Protein AF-A0A920SLG3-F1 (afdb_monomer_lite)

pLDDT: mean 76.5, std 18.5, range [33.59, 95.56]

Foldseek 3Di:
DDDDPPPDDDPDFFQWDKDLFDLQQPDQDPPADADQPDAGDPSRGRMAFAQGNVRGSGGDDDDDDAPDKDKDKDKDFDFPDRDNDDHHHDPVRVCVVRPPGGPDMDIDIDIDHDYDPPPPDDDDDDDDDDDDD

Radius of gyration: 21.57 Å; chains: 1; bounding box: 38×53×69 Å

Structure (mmCIF, N/CA/C/O backbone):
data_AF-A0A920SLG3-F1
#
_entry.id   AF-A0A920SLG3-F1
#
loop_
_atom_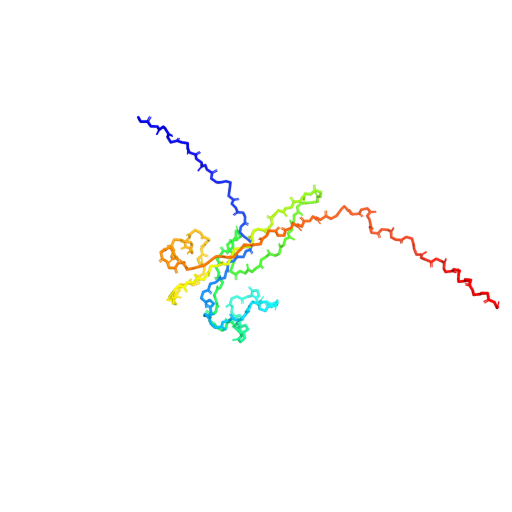site.group_PDB
_atom_site.id
_atom_site.type_symbol
_atom_site.label_atom_id
_atom_site.label_alt_id
_atom_site.label_comp_id
_atom_site.label_asym_id
_atom_site.label_entity_id
_atom_site.label_seq_id
_atom_site.pdbx_PDB_ins_code
_atom_site.Cartn_x
_atom_site.Cartn_y
_atom_site.Cartn_z
_atom_site.occupancy
_atom_site.B_iso_or_equiv
_atom_site.auth_seq_id
_atom_site.auth_comp_id
_atom_site.auth_asym_id
_atom_site.auth_atom_id
_atom_site.pdbx_PDB_model_num
ATOM 1 N N . MET A 1 1 ? 8.190 -38.458 8.868 1.00 38.50 1 MET A N 1
ATOM 2 C CA . MET A 1 1 ? 8.705 -37.079 8.743 1.00 38.50 1 MET A CA 1
ATOM 3 C C . MET A 1 1 ? 8.639 -36.660 7.278 1.00 38.50 1 MET A C 1
ATOM 5 O O . MET A 1 1 ? 9.441 -37.180 6.510 1.00 38.50 1 MET A O 1
ATOM 9 N N . PRO A 1 2 ? 7.689 -35.825 6.829 1.00 42.72 2 PRO A N 1
ATOM 10 C CA . PRO A 1 2 ? 7.715 -35.308 5.463 1.00 42.72 2 PRO A CA 1
ATOM 11 C C . PRO A 1 2 ? 8.567 -34.033 5.395 1.00 42.72 2 PRO A C 1
ATOM 13 O O . PRO A 1 2 ? 8.419 -33.135 6.219 1.00 42.72 2 PRO A O 1
ATOM 16 N N . GLY A 1 3 ? 9.491 -34.005 4.431 1.00 40.38 3 GLY A N 1
ATOM 17 C CA . GLY A 1 3 ? 10.546 -33.005 4.285 1.00 40.38 3 GLY A CA 1
ATOM 18 C C . GLY A 1 3 ? 10.077 -31.609 3.874 1.00 40.38 3 GLY A C 1
ATOM 19 O O . GLY A 1 3 ? 9.128 -31.435 3.106 1.00 40.38 3 GLY A O 1
ATOM 20 N N . SER A 1 4 ? 10.806 -30.612 4.373 1.00 45.12 4 SER A N 1
ATOM 21 C CA . SER A 1 4 ? 10.656 -29.200 4.045 1.00 45.12 4 SER A CA 1
ATOM 22 C C . SER A 1 4 ? 11.070 -28.937 2.595 1.00 45.12 4 SER A C 1
ATOM 24 O O . SER A 1 4 ? 12.247 -28.818 2.254 1.00 45.12 4 SER 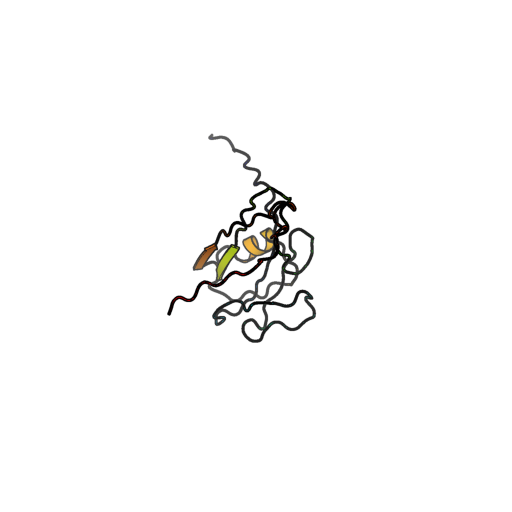A O 1
ATOM 26 N N . ARG A 1 5 ? 10.082 -28.793 1.707 1.00 41.91 5 ARG A N 1
ATOM 27 C CA . ARG A 1 5 ? 10.286 -28.041 0.467 1.00 41.91 5 ARG A CA 1
ATOM 28 C C . ARG A 1 5 ? 10.478 -26.577 0.862 1.00 41.91 5 ARG A C 1
ATOM 30 O O . ARG A 1 5 ? 9.518 -25.882 1.166 1.00 41.91 5 ARG A O 1
ATOM 37 N N . SER A 1 6 ? 11.735 -26.144 0.893 1.00 45.38 6 SER A N 1
ATOM 38 C CA . SER A 1 6 ? 12.139 -24.738 0.928 1.00 45.38 6 SER A CA 1
ATOM 39 C C . SER A 1 6 ? 11.623 -24.050 -0.341 1.00 45.38 6 SER A C 1
ATOM 41 O O . SER A 1 6 ? 12.302 -23.981 -1.364 1.00 45.38 6 SER A O 1
ATOM 43 N N . TRP A 1 7 ? 10.361 -23.624 -0.309 1.00 37.34 7 TRP A N 1
ATOM 44 C CA . TRP A 1 7 ? 9.814 -22.662 -1.253 1.00 37.34 7 TRP A CA 1
ATOM 45 C C . TRP A 1 7 ? 10.460 -21.319 -0.925 1.00 37.34 7 TRP A C 1
ATOM 47 O O . TRP A 1 7 ? 10.123 -20.693 0.077 1.00 37.34 7 TRP A O 1
ATOM 57 N N . LYS A 1 8 ? 11.431 -20.894 -1.735 1.00 35.78 8 LYS A N 1
ATOM 58 C CA . LYS A 1 8 ? 11.857 -19.495 -1.744 1.00 35.78 8 LYS A CA 1
ATOM 59 C C . LYS A 1 8 ? 10.928 -18.765 -2.713 1.00 35.78 8 LYS A C 1
ATOM 61 O O . LYS A 1 8 ? 11.073 -18.990 -3.915 1.00 35.78 8 LYS A O 1
ATOM 66 N N . PRO A 1 9 ? 9.972 -17.945 -2.245 1.00 51.47 9 PRO A N 1
ATOM 67 C CA . PRO A 1 9 ? 9.198 -17.122 -3.157 1.00 51.47 9 PRO A CA 1
ATOM 68 C C . PRO A 1 9 ? 10.172 -16.244 -3.945 1.00 51.47 9 PRO A C 1
ATOM 70 O O . PRO A 1 9 ? 11.064 -15.623 -3.363 1.00 51.47 9 PRO A O 1
ATOM 73 N N . THR A 1 10 ? 10.039 -16.224 -5.271 1.00 52.94 10 THR A N 1
ATOM 74 C CA . THR A 1 10 ? 10.716 -15.225 -6.104 1.00 52.94 10 THR A CA 1
ATOM 75 C C . THR A 1 10 ? 10.420 -13.844 -5.524 1.00 52.94 10 THR A C 1
ATOM 77 O O . THR A 1 10 ? 9.252 -13.586 -5.219 1.00 52.94 10 THR A O 1
ATOM 80 N N . PRO A 1 11 ? 11.432 -12.976 -5.333 1.00 63.19 11 PRO A N 1
ATOM 81 C CA . PRO A 1 11 ? 11.211 -11.656 -4.764 1.00 63.19 11 PRO A CA 1
ATOM 82 C C . PRO A 1 11 ? 10.194 -10.918 -5.633 1.00 63.19 11 PRO A C 1
ATOM 84 O O . PRO A 1 11 ? 10.452 -10.608 -6.796 1.00 63.19 11 PRO A O 1
ATOM 87 N N . VAL A 1 12 ? 8.999 -10.722 -5.080 1.00 73.75 12 VAL A N 1
ATOM 88 C CA . VAL A 1 12 ? 7.906 -10.040 -5.766 1.00 73.75 12 VAL A CA 1
ATOM 89 C C . VAL A 1 12 ? 8.290 -8.571 -5.826 1.00 73.75 12 VAL A C 1
ATOM 91 O O . VAL A 1 12 ? 8.556 -7.963 -4.789 1.00 73.75 12 VAL A O 1
ATOM 94 N N . TRP A 1 13 ? 8.365 -8.001 -7.026 1.00 82.50 13 TRP A N 1
ATOM 95 C CA . TRP A 1 13 ? 8.709 -6.592 -7.151 1.00 82.50 13 TRP A CA 1
ATOM 96 C C . TRP A 1 13 ? 7.507 -5.734 -6.758 1.00 82.50 13 TRP A C 1
ATOM 98 O O . TRP A 1 13 ? 6.473 -5.749 -7.426 1.00 82.50 13 TRP A O 1
ATOM 108 N N . VAL A 1 14 ? 7.622 -5.012 -5.644 1.00 88.06 14 VAL A N 1
ATOM 109 C CA . VAL A 1 14 ? 6.511 -4.232 -5.095 1.00 88.06 14 VAL A CA 1
ATOM 110 C C . VAL A 1 14 ? 6.472 -2.859 -5.755 1.00 88.06 14 VAL A C 1
ATOM 112 O O . VAL A 1 14 ? 7.397 -2.065 -5.601 1.00 88.06 14 VAL A O 1
ATOM 115 N N . HIS A 1 15 ? 5.392 -2.581 -6.485 1.00 87.00 15 HIS A N 1
ATOM 116 C CA . HIS A 1 15 ? 5.177 -1.306 -7.178 1.00 87.00 15 HIS A CA 1
ATOM 117 C C . HIS A 1 15 ? 4.496 -0.245 -6.312 1.00 87.00 15 HIS A C 1
ATOM 119 O O . HIS A 1 15 ? 4.702 0.951 -6.522 1.00 87.00 15 HIS A O 1
ATOM 125 N N . TRP A 1 16 ? 3.683 -0.679 -5.352 1.00 88.88 16 TRP A N 1
ATOM 126 C CA . TRP A 1 16 ? 2.943 0.205 -4.469 1.00 88.88 16 TRP A CA 1
ATOM 127 C C . TRP A 1 16 ? 2.618 -0.478 -3.155 1.00 88.88 16 TRP A C 1
ATOM 129 O O . TRP A 1 16 ? 2.313 -1.671 -3.139 1.00 88.88 16 TRP A O 1
ATOM 139 N N . ILE A 1 17 ? 2.619 0.309 -2.088 1.00 91.88 17 ILE A N 1
ATOM 140 C CA . ILE A 1 17 ? 2.039 -0.048 -0.805 1.00 91.88 17 ILE A CA 1
ATOM 141 C C . ILE A 1 17 ? 1.319 1.196 -0.291 1.00 91.88 17 ILE A C 1
ATOM 143 O O . ILE A 1 17 ? 1.896 2.286 -0.265 1.00 91.88 17 ILE A O 1
ATOM 147 N N . ILE A 1 18 ? 0.067 1.025 0.112 1.00 91.94 18 ILE A N 1
ATOM 148 C CA . ILE A 1 18 ? -0.730 2.053 0.771 1.00 91.94 18 ILE A CA 1
ATOM 149 C C . ILE A 1 18 ? -1.609 1.380 1.829 1.00 91.94 18 ILE A C 1
ATOM 151 O O . ILE A 1 18 ? -2.154 0.304 1.587 1.00 91.94 18 ILE A O 1
ATOM 155 N N . TYR A 1 19 ? -1.686 1.973 3.015 1.00 92.88 19 TYR A N 1
ATOM 156 C CA . TYR A 1 19 ? -2.435 1.463 4.170 1.00 92.88 19 TYR A CA 1
ATOM 157 C C . TYR A 1 19 ? -2.994 2.624 4.998 1.00 92.88 19 TYR A C 1
ATOM 159 O O . TYR A 1 19 ? -2.894 3.775 4.580 1.00 92.88 19 TYR A O 1
ATOM 167 N N . ASN A 1 20 ? -3.637 2.324 6.132 1.00 92.94 20 ASN A N 1
ATOM 168 C CA . ASN A 1 20 ? -4.420 3.278 6.933 1.00 92.94 20 ASN A CA 1
ATOM 169 C C . ASN A 1 20 ? -5.525 3.976 6.112 1.00 92.94 20 ASN A C 1
ATOM 171 O O . ASN A 1 20 ? -5.901 5.113 6.381 1.00 92.94 20 ASN A O 1
ATOM 175 N N . ILE A 1 21 ? -6.042 3.297 5.081 1.00 92.00 21 ILE A N 1
ATOM 176 C CA . ILE A 1 21 ? -7.173 3.796 4.297 1.00 92.00 21 ILE A CA 1
ATOM 177 C C . ILE A 1 21 ? -8.427 3.709 5.184 1.00 92.00 21 ILE A C 1
ATOM 179 O O . ILE A 1 21 ? -8.707 2.625 5.703 1.00 92.00 21 ILE A O 1
ATOM 183 N N . PRO A 1 22 ? -9.194 4.802 5.351 1.00 90.75 22 PRO A N 1
ATOM 184 C CA . PRO A 1 22 ? -10.423 4.786 6.137 1.00 90.75 22 PRO A CA 1
ATOM 185 C C . PRO A 1 22 ? -11.408 3.716 5.653 1.00 90.75 22 PRO A C 1
ATOM 187 O O . PRO A 1 22 ? -11.641 3.574 4.454 1.00 90.75 22 PRO A O 1
ATOM 190 N N . GLY A 1 23 ? -12.057 3.001 6.576 1.00 87.94 23 GLY A N 1
ATOM 191 C CA . GLY A 1 23 ? -13.021 1.946 6.224 1.00 87.94 23 GLY A CA 1
ATOM 192 C C . GLY A 1 23 ? -14.280 2.446 5.500 1.00 87.94 23 GLY A C 1
ATOM 193 O O . GLY A 1 23 ? -15.014 1.655 4.914 1.00 87.94 23 GLY A O 1
ATOM 194 N N . ASN A 1 24 ? -14.535 3.758 5.522 1.00 88.25 24 ASN A N 1
ATOM 195 C CA . ASN A 1 24 ? -15.608 4.409 4.770 1.00 88.25 24 ASN A CA 1
ATOM 196 C C . ASN A 1 24 ? -15.174 4.890 3.370 1.00 88.25 24 ASN A C 1
ATOM 198 O O . ASN A 1 24 ? -15.998 5.462 2.652 1.00 88.25 24 ASN A O 1
ATOM 202 N N . ALA A 1 25 ? -13.911 4.684 2.979 1.00 87.88 25 ALA A N 1
ATOM 203 C CA . ALA A 1 25 ? -13.443 4.990 1.638 1.00 87.88 25 ALA A CA 1
ATOM 204 C C . ALA A 1 25 ? -14.171 4.099 0.622 1.00 87.88 25 ALA A C 1
ATOM 206 O O . ALA A 1 25 ? -14.242 2.880 0.763 1.00 87.88 25 ALA A O 1
ATOM 207 N N . THR A 1 26 ? -14.718 4.713 -0.424 1.00 84.06 26 THR A N 1
ATOM 208 C CA . THR A 1 26 ? -15.465 4.004 -1.479 1.00 84.06 26 THR A CA 1
ATOM 209 C C . THR A 1 26 ? -14.585 3.604 -2.663 1.00 84.06 26 THR A C 1
ATOM 211 O O . THR A 1 26 ? -15.042 2.918 -3.575 1.00 84.06 26 THR A O 1
ATOM 214 N N . GLY A 1 27 ? -13.316 4.007 -2.645 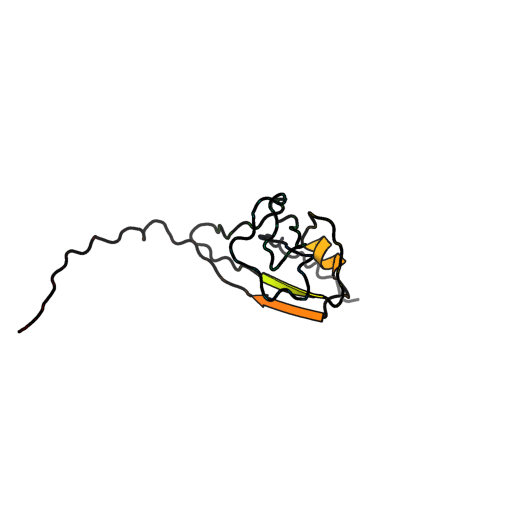1.00 84.44 27 GLY A N 1
ATOM 215 C CA . GLY A 1 27 ? -12.334 3.703 -3.671 1.00 84.44 27 GLY A CA 1
ATOM 216 C C . GLY A 1 27 ? -11.028 4.454 -3.441 1.00 84.44 27 GLY A C 1
ATOM 217 O O . GLY A 1 27 ? -10.912 5.267 -2.523 1.00 84.44 27 GLY A O 1
ATOM 218 N N . LEU A 1 28 ? -10.051 4.175 -4.301 1.00 85.19 28 LEU A N 1
ATOM 219 C CA . LEU A 1 28 ? -8.812 4.938 -4.388 1.00 85.19 28 LEU A CA 1
ATOM 220 C C . LEU A 1 28 ? -8.924 5.898 -5.578 1.00 85.19 28 LEU A C 1
ATOM 222 O O . LEU A 1 28 ? -9.120 5.422 -6.699 1.00 85.19 28 LEU A O 1
ATOM 226 N N . PRO A 1 29 ? -8.833 7.221 -5.365 1.00 85.06 29 PRO A N 1
ATOM 227 C CA . PRO A 1 29 ? -8.830 8.172 -6.466 1.00 85.06 29 PRO A CA 1
ATOM 228 C C . PRO A 1 29 ? -7.582 7.990 -7.337 1.00 85.06 29 PRO A C 1
ATOM 230 O O . PRO A 1 29 ? -6.531 7.541 -6.875 1.00 85.06 29 PRO A O 1
ATOM 233 N N . GLU A 1 30 ? -7.695 8.351 -8.611 1.00 82.56 30 GLU A N 1
ATOM 234 C CA . GLU A 1 30 ? -6.541 8.410 -9.505 1.00 82.56 30 GLU A CA 1
ATOM 235 C C . GLU A 1 30 ? -5.597 9.552 -9.101 1.00 82.56 30 GLU A C 1
ATOM 237 O O . GLU A 1 30 ? -6.016 10.550 -8.515 1.00 82.56 30 GLU A O 1
ATOM 242 N N . GLY A 1 31 ? -4.310 9.422 -9.440 1.00 80.94 31 GLY A N 1
ATOM 243 C CA . GLY A 1 31 ? -3.340 10.502 -9.237 1.00 80.94 31 GLY A CA 1
ATOM 244 C C . GLY A 1 31 ? -3.004 10.791 -7.773 1.00 80.94 31 GLY A C 1
ATOM 245 O O . GLY A 1 31 ? -2.743 11.943 -7.433 1.00 80.94 31 GLY A O 1
ATOM 246 N N . ILE A 1 32 ? -3.002 9.766 -6.912 1.00 83.81 32 ILE A N 1
ATOM 247 C CA . ILE A 1 32 ? -2.523 9.903 -5.529 1.00 83.81 32 ILE A CA 1
ATOM 248 C C . ILE A 1 32 ? -1.102 10.497 -5.542 1.00 83.81 32 ILE A C 1
ATOM 250 O O . ILE A 1 32 ? -0.277 10.038 -6.342 1.00 83.81 32 ILE A O 1
ATOM 254 N N . PRO A 1 33 ? -0.819 11.510 -4.699 1.00 77.75 33 PRO A N 1
ATOM 255 C CA . PRO A 1 33 ? 0.464 12.201 -4.703 1.00 77.75 33 PRO A CA 1
ATOM 256 C C . PRO A 1 33 ? 1.662 11.258 -4.565 1.00 77.75 33 PRO A C 1
ATOM 258 O O . PRO A 1 33 ? 1.612 10.258 -3.852 1.00 77.75 33 PRO A O 1
ATOM 261 N N . PHE A 1 34 ? 2.753 11.589 -5.258 1.00 74.25 34 PHE A N 1
ATOM 262 C CA . PHE A 1 34 ? 3.996 10.817 -5.189 1.00 74.25 34 PHE A CA 1
ATOM 263 C C . PHE A 1 34 ? 4.823 11.154 -3.950 1.00 74.25 34 PHE A C 1
ATOM 265 O O . PHE A 1 34 ? 5.503 10.282 -3.415 1.00 74.25 34 PHE A O 1
ATOM 272 N N . GLU A 1 35 ? 4.788 12.410 -3.509 1.00 70.81 35 GLU A N 1
ATOM 273 C CA . GLU A 1 35 ? 5.533 12.853 -2.340 1.00 70.81 35 GLU A CA 1
ATOM 274 C C . GLU A 1 35 ? 4.721 12.568 -1.080 1.00 70.81 35 GLU A C 1
ATOM 276 O O . GLU A 1 35 ? 3.575 12.996 -0.951 1.00 70.81 35 GLU A O 1
ATOM 281 N N . SER A 1 36 ? 5.324 11.892 -0.102 1.00 68.12 36 SER A N 1
ATOM 282 C CA . SER A 1 36 ? 4.655 11.595 1.172 1.00 68.12 36 SER A CA 1
ATOM 283 C C . SER A 1 36 ? 4.309 12.848 1.986 1.00 68.12 36 SER A C 1
ATOM 285 O O . SER A 1 36 ? 3.582 12.758 2.971 1.00 68.12 36 SER A O 1
ATOM 287 N N . THR A 1 37 ? 4.884 14.000 1.630 1.00 73.00 37 THR A N 1
ATOM 288 C CA . THR A 1 37 ? 4.604 15.302 2.249 1.00 73.00 37 THR A CA 1
ATOM 289 C C . THR A 1 37 ? 3.355 15.973 1.692 1.00 73.00 37 THR A C 1
ATOM 291 O O . THR A 1 37 ? 2.823 16.874 2.340 1.00 73.00 37 THR A O 1
ATOM 294 N N . ASP A 1 38 ? 2.902 15.569 0.506 1.00 80.06 38 ASP A N 1
ATOM 295 C CA . ASP A 1 38 ? 1.694 16.120 -0.089 1.00 80.06 38 ASP A CA 1
ATOM 296 C C . ASP A 1 38 ? 0.457 15.529 0.602 1.00 80.06 38 ASP A C 1
ATOM 298 O O . ASP A 1 38 ? 0.425 14.339 0.934 1.00 80.06 38 ASP A O 1
ATOM 302 N N . PRO A 1 39 ? -0.585 16.342 0.844 1.00 81.81 39 PRO A N 1
ATOM 303 C CA . PRO A 1 39 ? -1.782 15.862 1.513 1.00 81.81 39 PRO A CA 1
ATOM 304 C C . PRO A 1 39 ? -2.495 14.812 0.657 1.00 81.81 39 PRO A C 1
ATOM 306 O O . PRO A 1 39 ? -2.719 15.009 -0.539 1.00 81.81 39 PRO A O 1
ATOM 309 N N . MET A 1 40 ? -2.909 13.715 1.295 1.00 87.12 40 MET A N 1
ATOM 310 C CA . MET A 1 40 ? -3.743 12.710 0.643 1.00 87.12 40 MET A CA 1
ATOM 311 C C . MET A 1 40 ? -5.090 13.304 0.193 1.00 87.12 40 MET A C 1
ATOM 313 O O . MET A 1 40 ? -5.614 14.213 0.849 1.00 87.12 40 MET A O 1
ATOM 317 N N . PRO A 1 41 ? -5.685 12.775 -0.891 1.00 86.44 41 PRO A N 1
ATOM 318 C CA . PRO A 1 41 ? -7.039 13.121 -1.303 1.00 86.44 41 PRO A CA 1
ATOM 319 C C . PRO A 1 41 ? -8.048 12.951 -0.166 1.00 86.44 41 PRO A C 1
ATOM 321 O O . PRO A 1 41 ? -7.905 12.077 0.694 1.00 86.44 41 PRO A O 1
ATOM 324 N N . ARG A 1 42 ? -9.101 13.773 -0.179 1.00 86.25 42 ARG A N 1
ATOM 325 C CA . ARG A 1 42 ? -10.082 13.845 0.913 1.00 86.25 42 ARG A CA 1
ATOM 326 C C . ARG A 1 42 ? -10.723 12.486 1.205 1.00 86.25 42 ARG A C 1
ATOM 328 O O . ARG A 1 42 ? -10.966 12.163 2.366 1.00 86.25 42 ARG A O 1
ATOM 335 N N . GLU A 1 43 ? -10.963 11.704 0.163 1.00 86.06 43 GLU A N 1
ATOM 336 C CA . GLU A 1 43 ? -11.581 10.377 0.170 1.00 86.06 43 GLU A CA 1
ATOM 337 C C . GLU A 1 43 ? -10.767 9.343 0.954 1.00 86.06 43 GLU A C 1
ATOM 339 O O . GLU A 1 43 ? -11.330 8.375 1.457 1.00 86.06 43 GLU A O 1
ATOM 344 N N . ILE A 1 44 ? -9.455 9.561 1.069 1.00 88.94 44 ILE A N 1
ATOM 345 C CA . ILE A 1 44 ? -8.504 8.674 1.743 1.00 88.94 44 ILE A CA 1
ATOM 346 C C . ILE A 1 44 ? -7.624 9.448 2.729 1.00 88.94 44 ILE A C 1
ATOM 348 O O . ILE A 1 44 ? -6.453 9.127 2.931 1.00 88.94 44 ILE A O 1
ATOM 352 N N . THR A 1 45 ? -8.182 10.494 3.344 1.00 87.06 45 THR A N 1
ATOM 353 C CA . THR A 1 45 ? -7.481 11.273 4.373 1.00 87.06 45 THR A CA 1
ATOM 354 C C . THR A 1 45 ? -6.986 10.331 5.473 1.00 87.06 45 THR A C 1
ATOM 356 O O . THR A 1 45 ? -7.783 9.599 6.051 1.00 87.06 45 THR A O 1
ATOM 359 N N . GLY A 1 46 ? -5.683 10.361 5.763 1.00 85.38 46 GLY A N 1
ATOM 360 C CA . GLY A 1 46 ? -5.048 9.473 6.745 1.00 85.38 46 GLY A CA 1
ATOM 361 C C . GLY A 1 46 ? -4.386 8.230 6.143 1.00 85.38 46 GLY A C 1
ATOM 362 O O . GLY A 1 46 ? -3.666 7.537 6.859 1.00 85.38 46 GLY A O 1
ATOM 363 N N . ALA A 1 47 ? -4.561 7.983 4.840 1.00 89.75 47 ALA A N 1
ATOM 364 C CA . ALA A 1 47 ? -3.810 6.947 4.150 1.00 89.75 47 ALA A CA 1
ATOM 365 C C . ALA A 1 47 ? -2.308 7.263 4.140 1.00 89.75 47 ALA A C 1
ATOM 367 O O . ALA A 1 47 ? -1.884 8.415 4.031 1.00 89.75 47 ALA A O 1
ATOM 368 N N . THR A 1 48 ? -1.507 6.207 4.214 1.00 90.06 48 THR A N 1
ATOM 369 C CA . THR A 1 48 ? -0.058 6.282 4.363 1.00 90.06 48 THR A CA 1
ATOM 370 C C . THR A 1 48 ? 0.621 5.403 3.326 1.00 90.06 48 THR A C 1
ATOM 372 O O . THR A 1 48 ? 0.222 4.259 3.099 1.00 90.06 48 THR A O 1
ATOM 375 N N . HIS A 1 49 ? 1.683 5.923 2.713 1.00 90.31 49 HIS A N 1
ATOM 376 C CA . HIS A 1 49 ? 2.523 5.155 1.802 1.00 90.31 49 HIS A CA 1
ATOM 377 C C . HIS A 1 49 ? 3.545 4.286 2.546 1.00 90.31 49 HIS A C 1
ATOM 379 O O . HIS A 1 49 ? 4.241 4.740 3.459 1.00 90.31 49 HIS A O 1
ATOM 385 N N . GLY A 1 50 ? 3.663 3.036 2.097 1.00 89.75 50 GLY A N 1
ATOM 386 C CA . GLY A 1 50 ? 4.742 2.128 2.484 1.00 89.75 50 GLY A CA 1
ATOM 387 C C . GLY A 1 50 ? 5.909 2.162 1.502 1.00 89.75 50 GLY A C 1
ATOM 388 O O . GLY A 1 50 ? 5.790 2.674 0.388 1.00 89.75 50 GLY A O 1
ATOM 389 N N . ASN A 1 51 ? 7.023 1.550 1.892 1.00 90.44 51 ASN A N 1
ATOM 390 C CA . ASN A 1 51 ? 8.221 1.472 1.066 1.00 90.44 51 ASN A CA 1
ATOM 391 C C . ASN A 1 51 ? 8.062 0.414 -0.032 1.00 90.44 51 ASN A C 1
ATOM 393 O O . ASN A 1 51 ? 7.964 -0.787 0.231 1.00 90.44 51 ASN A O 1
ATOM 397 N N . ASN A 1 52 ? 8.063 0.864 -1.286 1.00 87.06 52 ASN A N 1
ATOM 398 C CA . ASN A 1 52 ? 8.032 -0.011 -2.454 1.00 87.06 52 ASN A CA 1
ATOM 399 C C . ASN A 1 52 ? 9.383 -0.739 -2.663 1.00 87.06 52 ASN A C 1
ATOM 401 O O . ASN A 1 52 ? 10.339 -0.550 -1.912 1.00 87.06 52 ASN A O 1
ATOM 405 N N . GLY A 1 53 ? 9.498 -1.566 -3.709 1.00 84.38 53 GLY A N 1
ATOM 406 C CA . GLY A 1 53 ? 10.717 -2.339 -4.003 1.00 84.38 53 GLY A CA 1
ATOM 407 C C . GLY A 1 53 ? 11.972 -1.499 -4.291 1.00 84.38 53 GLY A C 1
ATOM 408 O O . GLY A 1 53 ? 13.077 -2.035 -4.291 1.00 84.38 53 GLY A O 1
ATOM 409 N N . TRP A 1 54 ? 11.822 -0.189 -4.512 1.00 83.00 54 TRP A N 1
ATOM 410 C CA . TRP A 1 54 ? 12.920 0.773 -4.646 1.00 83.00 54 TRP A CA 1
ATOM 411 C C . TRP A 1 54 ? 13.250 1.508 -3.338 1.00 83.00 54 TRP A C 1
ATOM 413 O O . TRP A 1 54 ? 14.120 2.374 -3.345 1.00 83.00 54 TRP A O 1
ATOM 423 N N . GLY A 1 55 ? 12.569 1.189 -2.233 1.00 84.81 55 GLY A N 1
ATOM 424 C CA . GLY A 1 55 ? 12.706 1.898 -0.959 1.00 84.81 55 GLY A CA 1
ATOM 425 C C . GLY A 1 55 ? 12.061 3.285 -0.964 1.00 84.81 55 GLY A C 1
ATOM 426 O O . GLY A 1 55 ? 12.473 4.145 -0.195 1.00 84.81 55 GLY A O 1
ATOM 427 N N . LEU A 1 56 ? 11.095 3.520 -1.858 1.00 83.88 56 LEU A N 1
ATOM 428 C CA . LEU A 1 56 ? 10.394 4.796 -1.984 1.00 83.88 56 LEU A CA 1
ATOM 429 C C . LEU A 1 56 ? 8.952 4.669 -1.482 1.00 83.88 56 LEU A C 1
ATOM 431 O O . LEU A 1 56 ? 8.255 3.717 -1.843 1.00 83.88 56 LEU A O 1
ATOM 435 N N . SER A 1 57 ? 8.482 5.666 -0.734 1.00 85.44 57 SER A N 1
ATOM 436 C CA . SER A 1 57 ? 7.100 5.768 -0.241 1.00 85.44 57 SER A CA 1
ATOM 437 C C . SER A 1 57 ? 6.143 6.333 -1.293 1.00 85.44 57 SER A C 1
ATOM 439 O O . SER A 1 57 ? 5.467 7.326 -1.053 1.00 85.44 57 SER A O 1
ATOM 441 N N . MET A 1 58 ? 6.114 5.730 -2.483 1.00 81.38 58 MET A N 1
ATOM 442 C CA . MET A 1 58 ? 5.299 6.207 -3.604 1.00 81.38 58 MET A CA 1
ATOM 443 C C . MET A 1 58 ? 4.852 5.066 -4.518 1.00 81.38 58 MET A C 1
ATOM 445 O O . MET A 1 58 ? 5.494 4.010 -4.586 1.00 81.38 58 MET A O 1
ATOM 449 N N . TYR A 1 59 ? 3.779 5.290 -5.279 1.00 81.62 59 TYR A N 1
ATOM 450 C CA . TYR A 1 59 ? 3.464 4.427 -6.413 1.00 81.62 59 TYR A CA 1
ATOM 451 C C . TYR A 1 59 ? 4.498 4.623 -7.520 1.00 81.62 59 TYR A C 1
ATOM 453 O O . TYR A 1 59 ? 4.772 5.749 -7.930 1.00 81.62 59 TYR A O 1
ATOM 461 N N . ARG A 1 60 ? 5.032 3.528 -8.066 1.00 79.50 60 ARG A N 1
ATOM 462 C CA . ARG A 1 60 ? 5.807 3.579 -9.306 1.00 79.50 60 ARG A CA 1
ATOM 463 C C . ARG A 1 60 ? 5.193 2.659 -10.346 1.00 79.50 60 ARG A C 1
ATOM 465 O O . ARG A 1 60 ? 5.113 1.447 -10.151 1.00 79.50 60 ARG A O 1
ATOM 472 N N . GLY A 1 61 ? 4.789 3.258 -11.462 1.00 75.94 61 GLY A N 1
ATOM 473 C CA . GLY A 1 61 ? 4.075 2.583 -12.537 1.00 75.94 61 GLY A CA 1
ATOM 474 C C . GLY A 1 61 ? 4.839 1.438 -13.218 1.00 75.94 61 GLY A C 1
ATOM 475 O O . GLY A 1 61 ? 6.043 1.242 -13.004 1.00 75.94 61 GLY A O 1
ATOM 476 N N . PRO A 1 62 ? 4.134 0.664 -14.055 1.00 75.06 62 PRO A N 1
ATOM 477 C CA . PRO A 1 62 ? 4.694 -0.455 -14.795 1.00 75.06 62 PRO A CA 1
ATOM 478 C C . PRO A 1 62 ? 5.731 0.021 -15.826 1.00 75.06 62 PRO A C 1
ATOM 480 O O . PRO A 1 62 ? 5.423 0.777 -16.743 1.00 75.06 62 PRO A O 1
ATOM 483 N N . ALA A 1 63 ? 6.971 -0.453 -15.702 1.00 73.69 63 ALA A N 1
ATOM 484 C CA . ALA A 1 63 ? 8.036 -0.215 -16.679 1.00 73.69 63 ALA A CA 1
ATOM 485 C C . ALA A 1 63 ? 8.698 -1.544 -17.089 1.00 73.69 63 ALA A C 1
ATOM 487 O O . ALA A 1 63 ? 9.873 -1.762 -16.776 1.00 73.69 63 ALA A O 1
ATOM 488 N N . PRO A 1 64 ? 7.956 -2.471 -17.729 1.00 72.56 64 PRO A N 1
ATOM 489 C CA . PRO A 1 64 ? 8.520 -3.746 -18.134 1.00 72.56 64 PRO A CA 1
ATOM 490 C C . PRO A 1 64 ? 9.591 -3.544 -19.223 1.00 72.56 64 PRO A C 1
ATOM 492 O O . PRO A 1 64 ? 9.512 -2.591 -20.016 1.00 72.56 64 PRO A O 1
ATOM 495 N N . PRO A 1 65 ? 10.598 -4.433 -19.290 1.00 71.44 65 PRO A N 1
ATOM 496 C CA . PRO A 1 65 ? 11.475 -4.539 -20.447 1.00 71.44 65 PRO A CA 1
ATOM 497 C C . PRO A 1 65 ? 10.661 -4.696 -21.738 1.00 71.44 65 PRO A C 1
ATOM 499 O O . PRO A 1 65 ? 9.568 -5.262 -21.732 1.00 71.44 65 PRO A O 1
ATOM 502 N N . ARG A 1 66 ? 11.192 -4.192 -22.858 1.00 70.38 66 ARG A N 1
ATOM 503 C CA . ARG A 1 66 ? 10.551 -4.362 -24.172 1.00 70.38 66 ARG A CA 1
ATOM 504 C C . ARG A 1 66 ? 10.389 -5.855 -24.477 1.00 70.38 66 ARG A C 1
ATOM 506 O O . ARG A 1 66 ? 11.296 -6.628 -24.176 1.00 70.38 66 ARG A O 1
ATOM 513 N N . ASN A 1 67 ? 9.267 -6.223 -25.093 1.00 67.31 67 ASN A N 1
ATOM 514 C CA . ASN A 1 67 ? 8.921 -7.603 -25.464 1.00 67.31 67 ASN A CA 1
ATOM 515 C C . ASN A 1 67 ? 8.768 -8.558 -24.260 1.00 67.31 67 ASN A C 1
ATOM 517 O O . ASN A 1 67 ? 9.027 -9.755 -24.381 1.00 67.31 67 ASN A O 1
ATOM 521 N N . SER A 1 68 ? 8.385 -8.032 -23.092 1.00 69.06 68 SER A N 1
ATOM 522 C CA . SER A 1 68 ? 8.064 -8.821 -21.901 1.00 69.06 68 SER A CA 1
ATOM 523 C C . SER A 1 68 ? 6.687 -8.432 -21.370 1.00 69.06 68 SER A C 1
ATOM 525 O O . SER A 1 68 ? 6.423 -7.253 -21.117 1.00 69.06 68 SER A O 1
ATOM 527 N N . VAL A 1 69 ? 5.824 -9.430 -21.173 1.00 74.94 69 VAL A N 1
ATOM 528 C CA . VAL A 1 69 ? 4.532 -9.277 -20.495 1.00 74.94 69 VAL A CA 1
ATOM 529 C C . VAL A 1 69 ? 4.764 -9.430 -18.998 1.00 74.94 69 VAL A C 1
ATOM 531 O O . VAL A 1 69 ? 5.274 -10.455 -18.546 1.00 74.94 69 VAL A O 1
ATOM 534 N N . HIS A 1 70 ? 4.403 -8.417 -18.214 1.00 77.88 70 HIS A N 1
ATOM 535 C CA . HIS A 1 70 ? 4.466 -8.488 -16.755 1.00 77.88 70 HIS A CA 1
ATOM 536 C C . HIS A 1 70 ? 3.055 -8.575 -16.173 1.00 77.88 70 HIS A C 1
ATOM 538 O O . HIS A 1 70 ? 2.151 -7.854 -16.597 1.00 77.88 70 HIS A O 1
ATOM 544 N N . HIS A 1 71 ? 2.881 -9.457 -15.187 1.00 80.50 71 HIS A N 1
ATOM 545 C CA . HIS A 1 71 ? 1.660 -9.551 -14.393 1.00 80.50 71 HIS A CA 1
ATOM 546 C C . HIS A 1 71 ? 1.785 -8.628 -13.183 1.00 80.50 71 HIS A C 1
ATOM 548 O O . HIS A 1 71 ? 2.691 -8.785 -12.361 1.00 80.50 71 HIS A O 1
ATOM 554 N N . TYR A 1 72 ? 0.875 -7.669 -13.062 1.00 81.75 72 TYR A N 1
ATOM 555 C CA . TYR A 1 72 ? 0.836 -6.741 -11.939 1.00 81.75 72 TYR A CA 1
ATOM 556 C C . TYR A 1 72 ? -0.230 -7.205 -10.964 1.00 81.75 72 TYR A C 1
ATOM 558 O O . TYR A 1 72 ? -1.412 -7.139 -11.264 1.00 81.75 72 TYR A O 1
ATOM 566 N N . HIS A 1 73 ? 0.182 -7.698 -9.801 1.00 86.12 73 HIS A N 1
ATOM 567 C CA . HIS A 1 73 ? -0.748 -8.175 -8.785 1.00 86.12 73 HIS A CA 1
ATOM 568 C C . HIS A 1 73 ? -1.149 -7.021 -7.867 1.00 86.12 73 HIS A C 1
ATOM 570 O O . HIS A 1 73 ? -0.336 -6.544 -7.076 1.00 86.12 73 HIS A O 1
ATOM 576 N N . PHE A 1 74 ? -2.407 -6.606 -7.948 1.00 88.50 74 PHE A N 1
ATOM 577 C CA . PHE A 1 74 ? -3.033 -5.718 -6.978 1.00 88.50 74 PHE A CA 1
ATOM 578 C C . PHE A 1 74 ? -3.829 -6.565 -5.991 1.00 88.50 74 PHE A C 1
ATOM 580 O O . PHE A 1 74 ? -4.628 -7.411 -6.393 1.00 88.50 74 PHE A O 1
ATOM 587 N N . ALA A 1 75 ? -3.583 -6.356 -4.703 1.00 90.62 75 ALA A N 1
ATOM 588 C CA . ALA A 1 75 ? -4.311 -6.992 -3.617 1.00 90.62 75 ALA A CA 1
ATOM 589 C C . ALA A 1 75 ? -4.830 -5.902 -2.680 1.00 90.62 75 ALA A C 1
ATOM 591 O O . ALA A 1 75 ? -4.086 -4.987 -2.325 1.00 90.62 75 ALA A O 1
ATOM 592 N N . VAL A 1 76 ? -6.096 -6.009 -2.300 1.00 91.44 76 VAL A N 1
ATOM 593 C CA . VAL A 1 76 ? -6.770 -5.127 -1.349 1.00 91.44 76 VAL A CA 1
ATOM 594 C C . VAL A 1 76 ? -7.255 -5.991 -0.199 1.00 91.44 76 VAL A C 1
ATOM 596 O O . VAL A 1 76 ? -7.882 -7.020 -0.433 1.00 91.44 76 VAL A O 1
ATOM 599 N N . PHE A 1 77 ? -6.975 -5.564 1.028 1.00 92.06 77 PHE A N 1
ATOM 600 C CA . PHE A 1 77 ? -7.393 -6.255 2.243 1.00 92.06 77 PHE A CA 1
ATOM 601 C C . PHE A 1 77 ? -8.336 -5.354 3.034 1.00 92.06 77 PHE A C 1
ATOM 603 O O . PHE A 1 77 ? -8.006 -4.204 3.317 1.00 92.06 77 PHE A O 1
ATOM 610 N N . ALA A 1 78 ? -9.506 -5.878 3.383 1.00 92.44 78 ALA A N 1
ATOM 611 C CA . ALA A 1 78 ? -10.424 -5.246 4.317 1.00 92.44 78 ALA A CA 1
ATOM 612 C C . ALA A 1 78 ? -10.114 -5.752 5.727 1.00 92.44 78 ALA A C 1
ATOM 614 O O . ALA A 1 78 ? -10.030 -6.964 5.940 1.00 92.44 78 ALA A O 1
ATOM 615 N N . LEU A 1 79 ? -9.953 -4.834 6.678 1.00 93.69 79 LEU A N 1
ATOM 616 C CA . LEU A 1 79 ? -9.631 -5.152 8.068 1.00 93.69 79 LEU A CA 1
ATOM 617 C C . LEU A 1 79 ? -10.841 -4.915 8.976 1.00 93.69 79 LEU A C 1
ATOM 619 O O . LEU A 1 79 ? -11.666 -4.044 8.710 1.00 93.69 79 LEU A O 1
ATOM 623 N N . ASN A 1 80 ? -10.939 -5.676 10.065 1.00 93.12 80 ASN A N 1
ATOM 624 C CA . ASN A 1 80 ? -11.951 -5.470 11.108 1.00 93.12 80 ASN A CA 1
ATOM 625 C C . ASN A 1 80 ? -11.603 -4.368 12.116 1.00 93.12 80 ASN A C 1
ATOM 627 O O . ASN A 1 80 ? -12.418 -4.071 12.987 1.00 93.12 80 ASN A O 1
ATOM 631 N N . THR A 1 81 ? -10.402 -3.803 12.031 1.00 92.94 81 THR A N 1
ATOM 632 C CA . THR A 1 81 ? -9.906 -2.777 12.944 1.00 92.94 81 THR A CA 1
ATOM 633 C C . THR A 1 81 ? -9.153 -1.710 12.173 1.00 92.94 81 THR A C 1
ATOM 635 O O . THR A 1 81 ? -8.536 -1.982 11.141 1.00 92.94 81 THR A O 1
ATOM 638 N N . GLU A 1 82 ? -9.168 -0.500 12.715 1.00 90.94 82 GLU A N 1
ATOM 639 C CA . GLU A 1 82 ? -8.224 0.536 12.325 1.00 90.94 82 GLU A CA 1
ATOM 640 C C . GLU A 1 82 ? -6.869 0.213 12.959 1.00 90.94 82 GLU A C 1
ATOM 642 O O . GLU A 1 82 ? -6.790 -0.160 14.133 1.00 90.94 82 GLU A O 1
ATOM 647 N N . LEU A 1 83 ? -5.810 0.314 12.161 1.00 89.00 83 LEU A N 1
ATOM 648 C CA . LEU A 1 83 ? -4.433 0.188 12.613 1.00 89.00 83 LEU A CA 1
ATOM 649 C C . LEU A 1 83 ? -3.757 1.536 12.374 1.00 89.00 83 LEU A C 1
ATOM 651 O O . LEU A 1 83 ? -3.875 2.093 11.288 1.00 89.00 83 LEU A O 1
ATOM 655 N N . ASP A 1 84 ? -3.056 2.058 13.377 1.00 89.75 84 ASP A N 1
ATOM 656 C CA . ASP A 1 84 ? -2.229 3.260 13.232 1.00 89.75 84 ASP A CA 1
ATOM 657 C C . ASP A 1 84 ? -0.796 2.838 12.895 1.00 89.75 84 ASP A C 1
ATOM 659 O O . ASP A 1 84 ? 0.104 2.824 13.738 1.00 89.75 84 ASP A O 1
ATOM 663 N N . LEU A 1 85 ? -0.612 2.346 11.667 1.00 92.69 85 LEU A N 1
ATOM 664 C CA . LEU A 1 85 ? 0.683 1.841 11.224 1.00 92.69 85 LEU A CA 1
ATOM 665 C C . LEU A 1 85 ? 1.620 3.004 10.863 1.00 92.69 85 LEU A C 1
ATOM 667 O O . LEU A 1 85 ? 1.199 3.922 10.150 1.00 92.69 85 LEU A O 1
ATOM 671 N N . PRO A 1 86 ? 2.899 2.964 11.285 1.00 90.62 86 PRO A N 1
ATOM 672 C CA . PRO A 1 86 ? 3.864 4.006 10.953 1.00 90.62 86 PRO A CA 1
ATOM 673 C C . PRO A 1 86 ? 4.150 4.019 9.445 1.00 90.62 86 PRO A C 1
ATOM 675 O O . PRO A 1 86 ? 4.014 2.979 8.805 1.00 90.62 86 PRO A O 1
ATOM 678 N N . PRO A 1 87 ? 4.574 5.147 8.851 1.00 88.69 87 PRO A N 1
ATOM 679 C CA . PRO A 1 87 ? 4.957 5.215 7.439 1.00 88.69 87 PRO A CA 1
ATOM 680 C C . PRO A 1 87 ? 6.180 4.348 7.110 1.00 88.69 87 PRO A C 1
ATOM 682 O O . PRO A 1 87 ? 7.032 4.101 7.962 1.00 88.69 87 PRO A O 1
ATOM 685 N N . GLY A 1 88 ? 6.299 3.937 5.843 1.00 88.44 88 GLY A N 1
ATOM 686 C CA . GLY A 1 88 ? 7.488 3.244 5.337 1.00 88.44 88 GLY A CA 1
ATOM 687 C C . GLY A 1 88 ? 7.535 1.734 5.589 1.00 88.44 88 GLY A C 1
ATOM 688 O O . GLY A 1 88 ? 8.588 1.129 5.379 1.00 88.44 88 GLY A O 1
ATOM 689 N N . LEU A 1 89 ? 6.422 1.102 5.977 1.00 91.62 89 LEU A N 1
ATOM 690 C CA . LEU A 1 89 ? 6.368 -0.359 6.063 1.00 91.62 89 LEU A CA 1
ATOM 691 C C . LEU A 1 89 ? 6.614 -0.995 4.693 1.00 91.62 89 LEU A C 1
ATOM 693 O O . LEU A 1 89 ? 6.098 -0.544 3.666 1.00 91.62 89 LEU A O 1
ATOM 697 N N . THR A 1 90 ? 7.389 -2.071 4.684 1.00 91.50 90 THR A N 1
ATOM 698 C CA . THR A 1 90 ? 7.528 -2.965 3.538 1.00 91.50 90 THR A CA 1
ATOM 699 C C . THR A 1 90 ? 6.305 -3.871 3.411 1.00 91.50 90 THR A C 1
ATOM 701 O O . THR A 1 90 ? 5.487 -3.998 4.322 1.00 91.50 90 THR A O 1
ATOM 704 N N . ARG A 1 91 ? 6.181 -4.569 2.275 1.00 89.19 91 ARG A N 1
ATOM 705 C CA . ARG A 1 91 ? 5.058 -5.492 2.041 1.00 89.19 91 ARG A CA 1
ATOM 706 C C . ARG A 1 91 ? 4.972 -6.568 3.122 1.00 89.19 91 ARG A C 1
ATOM 708 O O . ARG A 1 91 ? 3.873 -6.917 3.526 1.00 89.19 91 ARG A O 1
ATOM 715 N N . ASN A 1 92 ? 6.108 -7.121 3.540 1.00 90.25 92 ASN A N 1
ATOM 716 C CA . ASN A 1 92 ? 6.112 -8.213 4.510 1.00 90.25 92 ASN A CA 1
ATOM 717 C C . ASN A 1 92 ? 5.710 -7.709 5.897 1.00 90.25 92 ASN A C 1
ATOM 719 O O . ASN A 1 92 ? 4.842 -8.313 6.509 1.00 90.25 92 ASN A O 1
ATOM 723 N N . GLU A 1 93 ? 6.249 -6.566 6.328 1.00 92.88 93 GLU A N 1
ATOM 724 C CA . GLU A 1 93 ? 5.872 -5.949 7.605 1.00 92.88 93 GLU A CA 1
ATOM 725 C C . GLU A 1 93 ? 4.393 -5.556 7.628 1.00 92.88 93 GLU A C 1
ATOM 727 O O . GLU A 1 93 ? 3.719 -5.770 8.629 1.00 92.88 93 GLU A O 1
ATOM 732 N N . LEU A 1 94 ? 3.858 -5.037 6.515 1.00 92.88 94 LEU A N 1
ATOM 733 C CA . LEU A 1 94 ? 2.430 -4.750 6.408 1.00 92.88 94 LEU A CA 1
ATOM 734 C C . LEU A 1 94 ? 1.593 -6.028 6.523 1.00 92.88 94 LEU A C 1
ATOM 736 O O . LEU A 1 94 ? 0.617 -6.041 7.261 1.00 92.88 94 LEU A O 1
ATOM 740 N N . LEU A 1 95 ? 1.958 -7.095 5.805 1.00 91.81 95 LEU A N 1
ATOM 741 C CA . LEU A 1 95 ? 1.220 -8.361 5.855 1.00 91.81 95 LEU A CA 1
ATOM 742 C C . LEU A 1 95 ? 1.263 -9.011 7.240 1.00 91.81 95 LEU A C 1
ATOM 744 O O . LEU A 1 95 ? 0.265 -9.580 7.662 1.00 91.81 95 LEU A O 1
ATOM 748 N N . GLU A 1 96 ? 2.388 -8.906 7.942 1.00 93.94 96 GLU A N 1
ATOM 749 C CA . GLU A 1 96 ? 2.509 -9.346 9.333 1.00 93.94 96 GLU A CA 1
ATOM 750 C C . GLU A 1 96 ? 1.648 -8.487 10.267 1.00 93.94 96 GLU A C 1
ATOM 752 O O . GLU A 1 96 ? 0.963 -9.023 11.131 1.00 93.94 96 GLU A O 1
ATOM 757 N N . ALA A 1 97 ? 1.631 -7.164 10.077 1.00 93.62 97 ALA A N 1
ATOM 758 C CA . ALA A 1 97 ? 0.868 -6.244 10.921 1.00 93.62 97 ALA A CA 1
ATOM 759 C C . ALA A 1 97 ? -0.654 -6.401 10.781 1.00 93.62 97 ALA A C 1
ATOM 761 O O . ALA A 1 97 ? -1.384 -6.147 11.737 1.00 93.62 97 ALA A O 1
ATOM 762 N N . ILE A 1 98 ? -1.140 -6.801 9.603 1.00 93.62 98 ILE A N 1
ATOM 763 C CA . ILE A 1 98 ? -2.573 -7.023 9.360 1.00 93.62 98 ILE A CA 1
ATOM 764 C C . ILE A 1 98 ? -3.015 -8.468 9.623 1.00 93.62 98 ILE A C 1
ATOM 766 O O . ILE A 1 98 ? -4.211 -8.758 9.519 1.00 93.62 98 ILE A O 1
ATOM 770 N N . ASP A 1 99 ? -2.085 -9.381 9.923 1.00 93.12 99 ASP A N 1
ATOM 771 C CA . ASP A 1 99 ? -2.413 -10.787 10.147 1.00 93.12 99 ASP A CA 1
ATOM 772 C C . ASP A 1 99 ? -3.406 -10.934 11.310 1.00 93.12 99 ASP A C 1
ATOM 774 O O . ASP A 1 99 ? -3.318 -10.259 12.335 1.00 93.12 99 ASP A O 1
ATOM 778 N N . GLY A 1 100 ? -4.421 -11.776 11.124 1.00 94.06 100 GLY A N 1
ATOM 779 C CA . GLY A 1 100 ? -5.532 -11.922 12.072 1.00 94.06 100 GLY A CA 1
ATOM 780 C C . GLY A 1 100 ? -6.583 -10.797 12.066 1.00 94.06 100 GLY A C 1
ATOM 781 O O . GLY A 1 100 ? -7.626 -10.958 12.702 1.00 94.06 100 GLY A O 1
ATOM 782 N N . HIS A 1 101 ? -6.375 -9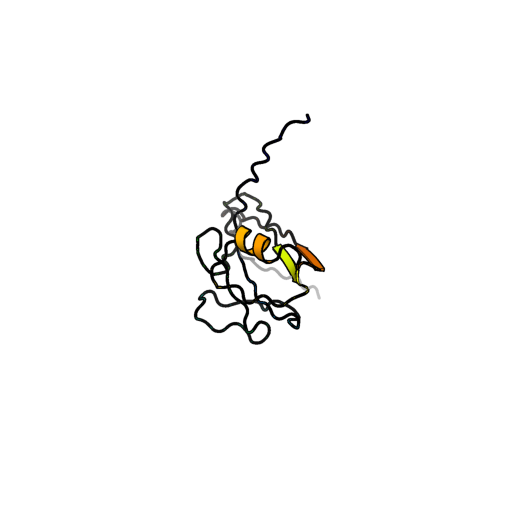.702 11.326 1.00 93.81 101 HIS A N 1
ATOM 783 C CA . HIS A 1 101 ? -7.348 -8.605 11.187 1.00 93.81 101 HIS A CA 1
ATOM 784 C C . HIS A 1 101 ? -8.120 -8.620 9.863 1.00 93.81 101 HIS A C 1
ATOM 786 O O . HIS A 1 101 ? -9.133 -7.930 9.732 1.00 93.81 101 HIS A O 1
ATOM 792 N N . VAL A 1 102 ? -7.670 -9.407 8.883 1.00 95.31 102 VAL A N 1
ATOM 793 C CA . VAL A 1 102 ? -8.277 -9.481 7.547 1.00 95.31 102 VAL A CA 1
ATOM 794 C C . VAL A 1 102 ? -9.651 -10.159 7.597 1.00 95.31 102 VAL A C 1
ATOM 796 O O . VAL A 1 102 ? -9.780 -11.307 8.015 1.00 95.31 102 VAL A O 1
ATOM 799 N N . ILE A 1 103 ? -10.677 -9.457 7.116 1.00 95.56 103 ILE A N 1
ATOM 800 C CA . ILE A 1 103 ? -12.061 -9.951 6.981 1.00 95.56 103 ILE A CA 1
ATOM 801 C C . ILE A 1 103 ? -12.518 -10.108 5.531 1.00 95.56 103 ILE A C 1
ATOM 803 O O . ILE A 1 103 ? -13.583 -10.668 5.276 1.00 95.56 103 ILE A O 1
ATOM 807 N N . GLY A 1 104 ? -11.731 -9.623 4.576 1.00 91.31 104 GLY A N 1
ATOM 808 C CA . GLY A 1 104 ? -12.006 -9.775 3.157 1.00 91.31 104 GLY A CA 1
ATOM 809 C C . GLY A 1 104 ? -10.794 -9.411 2.316 1.00 91.31 104 GLY A C 1
ATOM 810 O O . GLY A 1 104 ? -9.957 -8.609 2.729 1.00 91.31 104 GLY A O 1
ATOM 811 N N . GLU A 1 105 ? -10.718 -9.992 1.126 1.00 93.06 105 GLU A N 1
ATOM 812 C CA . GLU A 1 105 ? -9.651 -9.734 0.167 1.00 93.06 105 GLU A CA 1
ATOM 813 C C . GLU A 1 105 ? -10.216 -9.556 -1.244 1.00 93.06 105 GLU A C 1
ATOM 815 O O . GLU A 1 105 ? -11.217 -10.165 -1.626 1.00 93.06 105 GLU A O 1
ATOM 820 N N . GLY A 1 106 ? -9.569 -8.695 -2.021 1.00 89.06 106 GLY A N 1
ATOM 821 C CA . GLY A 1 106 ? -9.844 -8.483 -3.433 1.00 89.06 106 GLY A CA 1
ATOM 822 C C . GLY A 1 106 ? -8.541 -8.506 -4.215 1.00 89.06 106 GLY A C 1
ATOM 823 O O . GLY A 1 106 ? -7.560 -7.886 -3.809 1.00 89.06 106 GLY A O 1
ATOM 824 N N . HIS A 1 107 ? -8.527 -9.204 -5.347 1.00 90.88 107 HIS A N 1
ATOM 825 C CA . HIS A 1 107 ? -7.338 -9.334 -6.182 1.00 90.88 107 HIS A CA 1
ATOM 826 C C . HIS A 1 107 ? -7.628 -8.942 -7.623 1.00 90.88 107 HIS A C 1
ATOM 828 O O . HIS A 1 107 ? -8.666 -9.293 -8.183 1.00 90.88 107 HIS A O 1
ATOM 834 N N . MET A 1 108 ? -6.670 -8.265 -8.244 1.00 86.38 108 MET A N 1
ATOM 835 C CA . MET A 1 108 ? -6.672 -7.992 -9.672 1.00 86.38 108 MET A CA 1
ATOM 836 C C . MET A 1 108 ? -5.280 -8.244 -10.243 1.00 86.38 108 MET A C 1
ATOM 838 O O . MET A 1 108 ? -4.272 -7.944 -9.607 1.00 86.38 108 MET A O 1
ATOM 842 N N . MET A 1 109 ? -5.227 -8.808 -11.448 1.00 87.81 109 MET A N 1
ATOM 843 C CA . MET A 1 109 ? -3.975 -9.124 -12.137 1.00 87.81 109 MET A CA 1
ATOM 844 C C . MET A 1 109 ? -3.985 -8.571 -13.566 1.00 87.81 109 MET A C 1
ATOM 846 O O . MET A 1 109 ? -4.116 -9.346 -14.515 1.00 87.81 109 MET A O 1
ATOM 850 N N . PRO A 1 110 ? -3.909 -7.242 -13.759 1.00 83.75 110 PRO A N 1
ATOM 851 C CA . PRO A 1 110 ? -3.689 -6.680 -15.080 1.00 83.75 110 PRO A CA 1
ATOM 852 C C . PRO A 1 110 ? -2.334 -7.109 -15.646 1.00 83.75 110 PRO A C 1
ATOM 854 O O . PRO A 1 110 ? -1.337 -7.269 -14.933 1.00 83.75 110 PRO A O 1
ATOM 857 N N . ILE A 1 111 ? -2.310 -7.250 -16.965 1.00 83.44 111 ILE A N 1
ATOM 858 C CA . ILE A 1 111 ? -1.100 -7.489 -17.741 1.00 83.44 111 ILE A CA 1
ATOM 859 C C . ILE A 1 111 ? -0.718 -6.201 -18.463 1.00 83.44 111 ILE A C 1
ATOM 861 O O . ILE A 1 111 ? -1.584 -5.484 -18.962 1.00 83.44 111 ILE A O 1
ATOM 865 N N . TYR A 1 112 ? 0.575 -5.902 -18.514 1.00 79.62 112 TYR A N 1
ATOM 866 C CA . TYR A 1 112 ? 1.086 -4.809 -19.335 1.00 79.62 112 TYR A CA 1
ATOM 867 C C . TYR A 1 112 ? 2.325 -5.264 -20.099 1.00 79.62 112 TYR A C 1
ATOM 869 O O . TYR A 1 112 ? 3.221 -5.906 -19.542 1.00 79.62 112 TYR A O 1
ATOM 877 N N . GLU A 1 113 ? 2.354 -4.916 -21.382 1.00 76.25 113 GLU A N 1
ATOM 878 C CA . GLU A 1 113 ? 3.447 -5.175 -22.308 1.00 76.25 113 GLU A CA 1
ATOM 879 C C . GLU A 1 113 ? 3.849 -3.858 -22.965 1.00 76.25 113 GLU A C 1
ATOM 881 O O . GLU A 1 113 ? 3.009 -3.106 -23.462 1.00 76.25 113 GLU A O 1
ATOM 886 N N . ARG A 1 114 ? 5.152 -3.572 -22.983 1.00 71.00 114 ARG A N 1
ATOM 887 C CA . ARG A 1 114 ? 5.677 -2.427 -23.725 1.00 71.00 114 ARG A CA 1
ATOM 888 C C . ARG A 1 114 ? 5.941 -2.841 -25.172 1.00 71.00 114 ARG A C 1
ATOM 890 O O . ARG A 1 114 ? 6.866 -3.619 -25.411 1.00 71.00 114 ARG A O 1
ATOM 897 N N . GLN A 1 115 ? 5.181 -2.270 -26.110 1.00 61.28 115 GLN A N 1
ATOM 898 C CA . GLN A 1 115 ? 5.326 -2.550 -27.541 1.00 61.28 115 GLN A CA 1
ATOM 899 C C . GLN A 1 115 ? 6.735 -2.202 -28.086 1.00 61.28 115 GLN A C 1
ATOM 901 O O . GLN A 1 115 ? 7.425 -1.311 -27.553 1.00 61.28 115 GLN A O 1
ATOM 906 N N . PRO A 1 116 ? 7.195 -2.901 -29.144 1.00 56.69 116 PRO A N 1
ATOM 907 C CA . PRO A 1 116 ? 8.422 -2.560 -29.855 1.00 56.69 116 PRO A CA 1
ATOM 908 C C . PRO A 1 116 ? 8.337 -1.160 -30.482 1.00 56.69 116 PRO A C 1
ATOM 910 O O . PRO A 1 116 ? 7.262 -0.652 -30.770 1.00 56.69 116 PRO A O 1
ATOM 913 N N . ALA A 1 117 ? 9.489 -0.522 -30.694 1.00 57.12 117 ALA A N 1
ATOM 914 C CA . ALA A 1 117 ? 9.570 0.831 -31.258 1.00 57.12 117 ALA A CA 1
ATOM 915 C C . ALA A 1 117 ? 9.256 0.917 -32.773 1.00 57.12 117 ALA A C 1
ATOM 917 O O . ALA A 1 117 ? 9.362 1.998 -33.339 1.00 57.12 117 ALA A O 1
ATOM 918 N N . ASP A 1 118 ? 8.924 -0.190 -33.447 1.00 55.47 118 ASP A N 1
ATOM 919 C CA . ASP A 1 118 ? 8.699 -0.231 -34.902 1.00 55.47 118 ASP A CA 1
ATOM 920 C C . ASP A 1 118 ? 7.242 0.041 -35.323 1.00 55.47 118 ASP A C 1
ATOM 922 O O . ASP A 1 118 ? 6.965 0.187 -36.512 1.00 55.47 118 ASP A O 1
ATOM 926 N N . GLN A 1 119 ? 6.323 0.187 -34.363 1.00 48.84 119 GLN A N 1
ATOM 927 C CA . GLN A 1 119 ? 4.900 0.453 -34.616 1.00 48.84 119 GLN A CA 1
ATOM 928 C C . GLN A 1 119 ? 4.523 1.949 -34.547 1.00 48.84 119 GLN A C 1
ATOM 930 O O . GLN A 1 119 ? 3.372 2.296 -34.792 1.00 48.84 119 GLN A O 1
ATOM 935 N N . ASP A 1 120 ? 5.485 2.855 -34.318 1.00 48.84 120 ASP A N 1
ATOM 936 C CA . ASP A 1 120 ? 5.270 4.318 -34.337 1.00 48.84 120 ASP A CA 1
ATOM 937 C C . ASP A 1 120 ? 5.196 4.921 -35.763 1.00 48.84 120 ASP A C 1
ATOM 939 O O . ASP A 1 120 ? 5.133 6.140 -35.929 1.00 48.84 120 ASP A O 1
ATOM 943 N N . THR A 1 121 ? 5.179 4.104 -36.824 1.00 47.38 121 THR A N 1
ATOM 944 C CA . THR A 1 121 ? 5.007 4.592 -38.206 1.00 47.38 121 THR A CA 1
ATOM 945 C C . THR A 1 121 ? 3.591 4.341 -38.722 1.00 47.38 121 THR A C 1
ATOM 947 O O . THR A 1 121 ? 3.322 3.392 -39.451 1.00 47.38 121 THR A O 1
ATOM 950 N N . ILE A 1 122 ? 2.666 5.246 -38.397 1.00 49.50 122 ILE A N 1
ATOM 951 C CA . ILE A 1 122 ? 1.485 5.449 -39.246 1.00 49.50 122 ILE A CA 1
ATOM 952 C C . ILE A 1 122 ? 1.952 6.221 -40.494 1.00 49.50 122 ILE A C 1
ATOM 954 O O . ILE A 1 122 ? 2.403 7.361 -40.348 1.00 49.50 122 ILE A O 1
A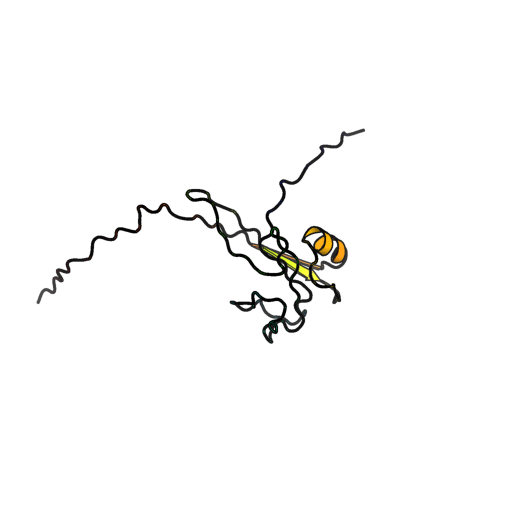TOM 958 N N . PRO A 1 123 ? 1.841 5.691 -41.730 1.00 39.81 123 PRO A N 1
ATOM 959 C CA . PRO A 1 123 ? 1.859 6.550 -42.902 1.00 39.81 123 PRO A CA 1
ATOM 960 C C . PRO A 1 123 ? 0.599 7.422 -42.877 1.00 39.81 123 PRO A C 1
ATOM 962 O O . PRO A 1 123 ? -0.530 6.935 -42.900 1.00 39.81 123 PRO A O 1
ATOM 965 N N . ASN A 1 124 ? 0.829 8.731 -42.791 1.00 43.75 124 ASN A N 1
ATOM 966 C CA . ASN A 1 124 ? -0.151 9.796 -42.955 1.00 43.75 124 ASN A CA 1
ATOM 967 C C . ASN A 1 124 ? -1.154 9.495 -44.092 1.00 43.75 124 ASN A C 1
ATOM 969 O O . ASN A 1 124 ? -0.794 9.341 -45.258 1.00 43.75 124 ASN A O 1
ATOM 973 N N . ASN A 1 125 ? -2.418 9.463 -43.692 1.00 42.28 125 ASN A N 1
ATOM 974 C CA . ASN A 1 125 ? -3.637 9.392 -44.477 1.00 42.28 125 ASN A CA 1
ATOM 975 C C . ASN A 1 125 ? -3.678 10.424 -45.633 1.00 42.28 125 ASN A C 1
ATOM 977 O O . ASN A 1 125 ? -3.865 11.616 -45.397 1.00 42.28 125 ASN A O 1
ATOM 981 N N . SER A 1 126 ? -3.595 9.976 -46.893 1.00 39.03 126 SER A N 1
ATOM 982 C CA . SER A 1 126 ? -4.121 10.745 -48.033 1.00 39.03 126 SER A CA 1
ATOM 983 C C . SER A 1 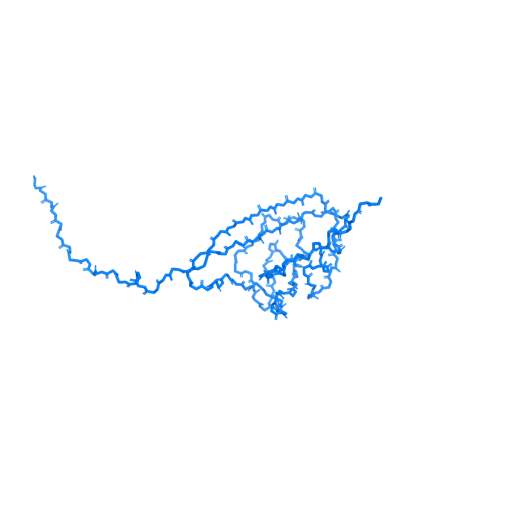126 ? -5.551 10.295 -48.321 1.00 39.03 126 SER A C 1
ATOM 985 O O . SER A 1 126 ? -5.817 9.227 -48.862 1.00 39.03 126 SER A O 1
ATOM 987 N N . ILE A 1 127 ? -6.451 11.155 -47.874 1.00 46.59 127 ILE A N 1
ATOM 988 C CA . ILE A 1 127 ? -7.904 11.144 -47.964 1.00 46.59 127 ILE A CA 1
ATOM 989 C C . ILE A 1 127 ? -8.344 11.092 -49.438 1.00 46.59 127 ILE A C 1
ATOM 991 O O . ILE A 1 127 ? -7.994 11.982 -50.207 1.00 46.59 127 ILE A O 1
ATOM 995 N N . HIS A 1 128 ? -9.189 10.132 -49.816 1.00 37.28 128 HIS A N 1
ATOM 996 C CA . HIS A 1 128 ? -10.127 10.312 -50.928 1.00 37.28 128 HIS A CA 1
ATOM 997 C C . HIS A 1 128 ? -11.501 9.809 -50.491 1.00 37.28 128 HIS A C 1
ATOM 999 O O . HIS A 1 128 ? -11.790 8.615 -50.500 1.00 37.28 128 HIS A O 1
ATOM 1005 N N . GLY A 1 129 ? -12.331 10.756 -50.051 1.00 35.81 129 GLY A N 1
ATOM 1006 C CA . GLY A 1 129 ? -13.754 10.532 -49.853 1.00 35.81 129 GLY A CA 1
ATOM 1007 C C . GLY A 1 129 ? -14.442 10.298 -51.196 1.00 35.81 129 GLY A C 1
ATOM 1008 O O . GLY A 1 129 ? -14.202 11.027 -52.156 1.00 35.81 129 GLY A O 1
ATOM 1009 N N . SER A 1 130 ? -15.303 9.287 -51.243 1.00 33.59 130 SER A N 1
ATOM 1010 C CA . SER A 1 130 ? -16.300 9.106 -52.292 1.00 33.59 130 SER A CA 1
ATOM 1011 C C . SER A 1 130 ? -17.662 9.362 -51.655 1.00 33.59 130 SER A C 1
ATOM 1013 O O . SER A 1 130 ? -18.105 8.599 -50.799 1.00 33.59 130 SER A O 1
ATOM 1015 N N . TRP A 1 131 ? -18.277 10.481 -52.032 1.00 33.59 131 TRP A N 1
ATOM 1016 C CA . TRP A 1 131 ? -19.711 10.714 -51.898 1.00 33.59 131 TRP A CA 1
ATOM 1017 C C . TRP A 1 131 ? -20.291 10.561 -53.305 1.00 33.59 131 TRP A C 1
ATOM 1019 O O . TRP A 1 131 ? -19.811 11.225 -54.222 1.00 33.59 131 TRP A O 1
ATOM 1029 N N . ASN A 1 132 ? -21.252 9.653 -53.475 1.00 35.00 132 ASN A N 1
ATOM 1030 C CA . ASN A 1 132 ? -22.063 9.553 -54.687 1.00 35.00 132 ASN A CA 1
ATOM 1031 C C . ASN A 1 132 ? -23.364 10.336 -54.473 1.00 35.00 132 ASN A C 1
ATOM 1033 O O . ASN A 1 132 ? -23.937 10.261 -53.381 1.00 35.00 132 ASN A O 1
ATOM 1037 N N . ASP A 1 133 ? -23.773 11.051 -55.522 1.00 44.03 133 ASP A N 1
ATOM 1038 C CA . ASP A 1 133 ? -25.073 11.713 -55.696 1.00 44.03 133 ASP A CA 1
ATOM 1039 C C . ASP A 1 133 ? -26.258 10.728 -55.706 1.00 44.03 133 ASP A C 1
ATOM 1041 O O . ASP A 1 133 ? -26.081 9.578 -56.184 1.00 44.03 133 ASP A O 1
#

Secondary structure (DSSP, 8-state):
-----------------EE---TT---PPTT--SSTTSPPPGGGTT-EE---TTS-SS-----PPTT-EEE--EEEEEESS---PPTT--HHHHHHHTTTTEEEEEEE--EEE---GGG--------------

Sequence (133 aa):
MPGSRSWKPTPVWVHWIIYNIPGNATGLPEGIPFESTDPMPREITGATHGNNGWGLSMYRGPAPPRNSVHHYHFAVFALNTELDLPPGLTRNELLEAIDGHVIGEGHMMPIYERQPADQDTIPNNSIHGSWND